Protein AF-A0A949YVP3-F1 (afdb_monomer)

Sequence (105 aa):
MSELRALRRLLVLVILLWAAGCGTYSSEERQFPGLPEVTRPSQEKRLPEWIGKDRKEVVKKLGEPTLAVPMESNGGEELYFSHEGHKYYFETNDKRDVKTAVQLN

Secondary structure (DSSP, 8-state):
--SSSSSSSSSSS-S-----------------BTB------TT-EE-GGGTT-BHHHHHHHH-S-SEEEE-TTTS-EEEEEEETTEEEEEEE-TT-BEEEEEEE-

Radius of gyration: 26.22 Å; Cα contacts (8 Å, |Δi|>4): 136; chains: 1; bounding box: 70×60×28 Å

Mean predicted aligned error: 16.32 Å

Foldseek 3Di:
DDPPPPPPPPPPDPDDDDDDDPPDPPPPPPDDPDDPPPPPPPDWDWDCVQAQPAQVVVCVPQNAFPDWAQDPPFRWIWGWGQ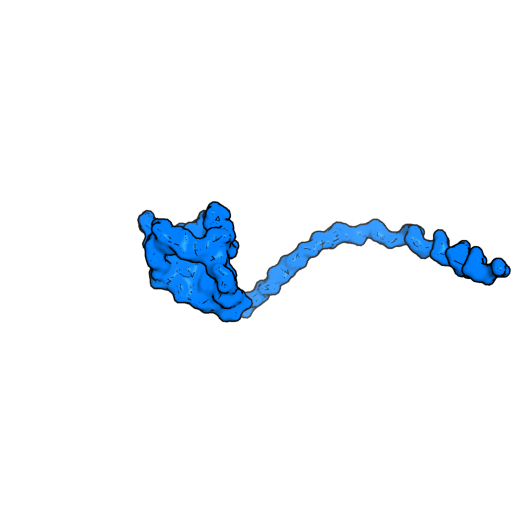HPNWIKIFIAGNRRGTHTITIDD

Nearest PDB structures (foldseek):
  4ygt-assembly1_A  TM=7.381E-01  e=6.376E-02  Bacillus subtilis subsp. subtilis str. 168
  4ipb-assembly2_B  TM=6.221E-01  e=2.227E+00  Bacteroides ovatus ATCC 8483
  4fr9-assembly1_A  TM=5.842E-01  e=2.659E+00  Bacteroides fragilis NCTC 9343
  3u1w-assembly2_C  TM=6.298E-01  e=3.370E+00  Parabacteroides distasonis ATCC 8503
  4hbr-assembly4_D  TM=6.153E-01  e=4.808E+00  Bacteroides eggerthii DSM 20697

Structure (mmCIF, N/CA/C/O backbone):
data_AF-A0A949YVP3-F1
#
_entry.id   AF-A0A949YVP3-F1
#
loop_
_atom_site.group_PDB
_atom_site.id
_atom_site.type_symbol
_atom_site.label_atom_id
_atom_site.label_alt_id
_atom_site.label_comp_id
_atom_site.label_asym_id
_atom_site.label_entity_id
_atom_site.label_seq_id
_atom_site.pdbx_PDB_ins_code
_atom_site.Cartn_x
_atom_site.Cartn_y
_atom_site.Cartn_z
_atom_site.occupancy
_atom_site.B_iso_or_equiv
_atom_site.auth_seq_id
_atom_site.auth_comp_id
_atom_site.auth_asym_id
_atom_site.auth_atom_id
_atom_site.pdbx_PDB_model_num
ATOM 1 N N . MET A 1 1 ? 56.472 40.503 -16.395 1.00 51.41 1 MET A N 1
ATOM 2 C CA . MET A 1 1 ? 55.674 41.508 -15.657 1.00 51.41 1 MET A CA 1
ATOM 3 C C . MET A 1 1 ? 54.818 42.288 -16.644 1.00 51.41 1 MET A C 1
ATOM 5 O O . MET A 1 1 ? 55.374 43.149 -17.310 1.00 51.41 1 MET A O 1
ATOM 9 N N . SER A 1 2 ? 53.522 41.973 -16.770 1.00 49.84 2 SER A N 1
ATOM 10 C CA . SER A 1 2 ? 52.424 42.923 -17.083 1.00 49.84 2 SER A CA 1
ATOM 11 C C . SER A 1 2 ? 51.211 42.221 -17.706 1.00 49.84 2 SER A C 1
ATOM 13 O O . SER A 1 2 ? 50.782 42.563 -18.795 1.00 49.84 2 SER A O 1
ATOM 15 N N . GLU A 1 3 ? 50.607 41.278 -16.983 1.00 48.59 3 GLU A N 1
ATOM 16 C CA . GLU A 1 3 ? 49.246 40.787 -17.288 1.00 48.59 3 GLU A CA 1
ATOM 17 C C . GLU A 1 3 ? 48.289 41.038 -16.110 1.00 48.59 3 GLU A C 1
ATOM 19 O O . GLU A 1 3 ? 47.264 40.396 -15.940 1.00 48.59 3 GLU A O 1
ATOM 24 N N . LEU A 1 4 ? 48.630 42.010 -15.260 1.00 51.06 4 LEU A N 1
ATOM 25 C CA . LEU A 1 4 ? 47.941 42.285 -13.993 1.00 51.06 4 LEU A CA 1
ATOM 26 C C . LEU A 1 4 ? 47.306 43.681 -13.943 1.00 51.06 4 LEU A C 1
ATOM 28 O O . LEU A 1 4 ? 47.106 44.246 -12.871 1.00 51.06 4 LEU A O 1
ATOM 32 N N . ARG A 1 5 ? 46.988 44.271 -15.104 1.00 46.38 5 ARG A N 1
ATOM 33 C CA . ARG A 1 5 ? 46.371 45.612 -15.178 1.00 46.38 5 ARG A CA 1
ATOM 34 C C . ARG A 1 5 ? 45.044 45.698 -15.934 1.00 46.38 5 ARG A C 1
ATOM 36 O O . ARG A 1 5 ? 44.443 46.766 -15.922 1.00 46.38 5 ARG A O 1
ATOM 43 N N . ALA A 1 6 ? 44.540 44.607 -16.513 1.00 46.81 6 ALA A N 1
ATOM 44 C CA . ALA A 1 6 ? 43.258 44.625 -17.230 1.00 46.81 6 ALA A CA 1
ATOM 45 C C . ALA A 1 6 ? 42.037 44.257 -16.359 1.00 46.81 6 ALA A C 1
ATOM 47 O O . ALA A 1 6 ? 40.907 44.540 -16.736 1.00 46.81 6 ALA A O 1
ATOM 48 N N . LEU A 1 7 ? 42.238 43.693 -15.163 1.00 48.62 7 LEU A N 1
ATOM 49 C CA . LEU A 1 7 ? 41.153 43.169 -14.313 1.00 48.62 7 LEU A CA 1
ATOM 50 C C . LEU A 1 7 ? 40.614 44.155 -13.262 1.00 48.62 7 LEU A C 1
ATOM 52 O O . LEU A 1 7 ? 39.843 43.772 -12.389 1.00 48.62 7 LEU A O 1
ATOM 56 N N . ARG A 1 8 ? 41.004 45.436 -13.317 1.00 47.78 8 ARG A N 1
ATOM 57 C CA . ARG A 1 8 ? 40.699 46.418 -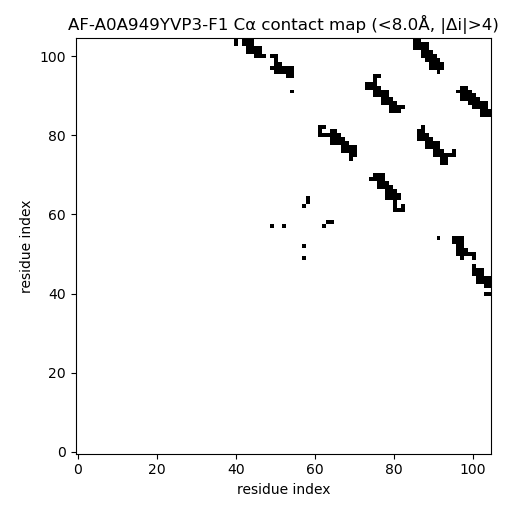12.256 1.00 47.78 8 ARG A CA 1
ATOM 58 C C . ARG A 1 8 ? 39.733 47.542 -12.642 1.00 47.78 8 ARG A C 1
ATOM 60 O O . ARG A 1 8 ? 39.634 48.524 -11.915 1.00 47.78 8 ARG A O 1
ATOM 67 N N . ARG A 1 9 ? 39.013 47.417 -13.761 1.00 48.59 9 ARG A N 1
ATOM 68 C CA . ARG A 1 9 ? 38.013 48.411 -14.213 1.00 48.59 9 ARG A CA 1
ATOM 69 C C . ARG A 1 9 ? 36.635 47.821 -14.526 1.00 48.59 9 ARG A C 1
ATOM 71 O O . ARG A 1 9 ? 35.893 48.389 -15.313 1.00 48.59 9 ARG A O 1
ATOM 78 N N . LEU A 1 10 ? 36.278 46.707 -13.893 1.00 44.28 10 LEU A N 1
ATOM 79 C CA . LEU A 1 10 ? 34.953 46.091 -14.040 1.00 44.28 10 LEU A CA 1
ATOM 80 C C . LEU A 1 10 ? 34.339 45.775 -12.668 1.00 44.28 10 LEU A C 1
ATOM 82 O O . LEU A 1 10 ? 33.779 44.713 -12.443 1.00 44.28 10 LEU A O 1
ATOM 86 N N . LEU A 1 11 ? 34.524 46.695 -11.716 1.00 48.03 11 LEU A N 1
ATOM 87 C CA . LEU A 1 11 ? 34.082 46.555 -10.321 1.00 48.03 11 LEU A CA 1
ATOM 88 C C . LEU A 1 11 ? 33.209 47.729 -9.851 1.00 48.03 11 LEU A C 1
ATOM 90 O O . LEU A 1 11 ? 33.040 47.954 -8.660 1.00 48.03 11 LEU A O 1
ATOM 94 N N . VAL A 1 12 ? 32.649 48.497 -10.783 1.00 50.94 12 VAL A N 1
ATOM 95 C CA . VAL A 1 12 ? 31.773 49.632 -10.477 1.00 50.94 12 VAL A CA 1
ATOM 96 C C . VAL A 1 12 ? 30.679 49.657 -11.536 1.00 50.94 12 VAL A C 1
ATOM 98 O O . VAL A 1 12 ? 30.922 50.256 -12.573 1.00 50.94 12 VAL A O 1
ATOM 101 N N . LEU A 1 13 ? 29.557 48.943 -11.328 1.00 47.03 13 LEU A N 1
ATOM 102 C CA . LEU A 1 13 ? 28.230 49.241 -11.931 1.00 47.03 13 LEU A CA 1
ATOM 103 C C . LEU A 1 13 ? 27.110 48.194 -11.707 1.00 47.03 13 LEU A C 1
ATOM 105 O O . LEU A 1 13 ? 26.145 48.195 -12.461 1.00 47.03 13 LEU A O 1
ATOM 109 N N . VAL A 1 14 ? 27.146 47.321 -10.692 1.00 45.81 14 VAL A N 1
ATOM 110 C CA . VAL A 1 14 ? 25.958 46.484 -10.379 1.00 45.81 14 VAL A CA 1
ATOM 111 C C . VAL A 1 14 ? 25.717 46.393 -8.872 1.00 45.81 14 VAL A C 1
ATOM 113 O O . VAL A 1 14 ? 25.608 45.323 -8.285 1.00 45.81 14 VAL A O 1
ATOM 116 N N . ILE A 1 15 ? 25.672 47.550 -8.217 1.00 52.56 15 ILE A N 1
ATOM 117 C CA . ILE A 1 15 ? 25.014 47.697 -6.919 1.00 52.56 15 ILE A CA 1
ATOM 118 C C . ILE A 1 15 ? 23.911 48.726 -7.143 1.00 52.56 15 ILE A C 1
ATOM 120 O O . ILE A 1 15 ? 24.194 49.808 -7.649 1.00 52.56 15 ILE A O 1
ATOM 124 N N . LEU A 1 16 ? 22.694 48.354 -6.736 1.00 48.97 16 LEU A N 1
ATOM 125 C CA . LEU A 1 16 ? 21.422 49.084 -6.815 1.00 48.97 16 LEU A CA 1
ATOM 126 C C . LEU A 1 16 ? 20.665 48.885 -8.120 1.00 48.97 16 LEU A C 1
ATOM 128 O O . LEU A 1 16 ? 20.855 49.653 -9.055 1.00 48.97 16 LEU A O 1
ATOM 132 N N . LEU A 1 17 ? 19.743 47.913 -8.120 1.00 49.38 17 LEU A N 1
ATOM 133 C CA . LEU A 1 17 ? 18.386 48.092 -8.646 1.00 49.38 17 LEU A CA 1
ATOM 134 C C . LEU A 1 17 ? 17.523 46.837 -8.359 1.00 49.38 17 LEU A C 1
ATOM 136 O O . LEU A 1 17 ? 17.873 45.734 -8.758 1.00 49.38 17 LEU A O 1
ATOM 140 N N . TRP A 1 18 ? 16.384 47.069 -7.691 1.00 42.34 18 TRP A N 1
ATOM 141 C CA . TRP A 1 18 ? 15.226 46.181 -7.460 1.00 42.34 18 TRP A CA 1
ATOM 142 C C . TRP A 1 18 ? 15.219 45.273 -6.222 1.00 42.34 18 TRP A C 1
ATOM 144 O O . TRP A 1 18 ? 15.213 44.048 -6.272 1.00 42.34 18 TRP A O 1
ATOM 154 N N . ALA A 1 19 ? 15.043 45.938 -5.079 1.00 51.88 19 ALA A N 1
ATOM 155 C CA . ALA A 1 19 ? 14.056 45.498 -4.104 1.00 51.88 19 ALA A CA 1
ATOM 156 C C . ALA A 1 19 ? 12.663 45.433 -4.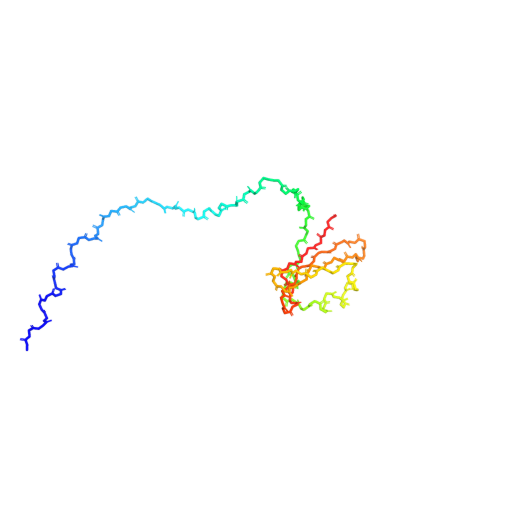765 1.00 51.88 19 ALA A C 1
ATOM 158 O O . ALA A 1 19 ? 12.182 46.457 -5.239 1.00 51.88 19 ALA A O 1
ATOM 159 N N . ALA A 1 20 ? 12.069 44.238 -4.807 1.00 51.88 20 ALA A N 1
ATOM 160 C CA . ALA A 1 20 ? 10.632 43.922 -4.823 1.00 51.88 20 ALA A CA 1
ATOM 161 C C . ALA A 1 20 ? 10.446 42.581 -5.538 1.00 51.88 20 ALA A C 1
ATOM 163 O O . ALA A 1 20 ? 10.554 42.496 -6.758 1.00 51.88 20 ALA A O 1
ATOM 164 N N . GLY A 1 21 ? 10.171 41.525 -4.778 1.00 40.72 21 GLY A N 1
ATOM 165 C CA . GLY A 1 21 ? 9.844 40.240 -5.382 1.00 40.72 21 GLY A CA 1
ATOM 166 C C . GLY A 1 21 ? 9.936 39.065 -4.430 1.00 40.72 21 GLY A C 1
ATOM 167 O O . GLY A 1 21 ? 10.587 38.079 -4.754 1.00 40.72 21 GLY A O 1
ATOM 168 N N . CYS A 1 22 ? 9.256 39.131 -3.281 1.00 50.50 22 CYS A N 1
ATOM 169 C CA . CYS A 1 22 ? 8.691 37.919 -2.689 1.00 50.50 22 CYS A CA 1
ATOM 170 C C . CYS A 1 22 ? 7.664 37.362 -3.688 1.00 50.50 22 CYS A C 1
ATOM 172 O O . CYS A 1 22 ? 6.470 37.607 -3.568 1.00 50.50 22 CYS A O 1
ATOM 174 N N . GLY A 1 23 ? 8.143 36.689 -4.729 1.00 41.31 23 GLY A N 1
ATOM 175 C CA . GLY A 1 23 ? 7.340 35.838 -5.584 1.00 41.31 23 GLY A CA 1
ATOM 176 C C . GLY A 1 23 ? 7.383 34.461 -4.962 1.00 41.31 23 GLY A C 1
ATOM 177 O O . GLY A 1 23 ? 8.297 33.685 -5.225 1.00 41.31 23 GLY A O 1
ATOM 178 N N . THR A 1 24 ? 6.429 34.185 -4.079 1.00 47.94 24 THR A N 1
ATOM 179 C CA . THR A 1 24 ? 6.060 32.816 -3.737 1.00 47.94 24 THR A CA 1
ATOM 180 C C . THR A 1 24 ? 5.930 32.047 -5.044 1.00 47.94 24 THR A C 1
ATOM 182 O O . THR A 1 24 ? 5.137 32.433 -5.903 1.00 47.94 24 THR A O 1
ATOM 185 N N . TYR A 1 25 ? 6.736 31.000 -5.208 1.00 40.31 25 TYR A N 1
ATOM 186 C CA . TYR A 1 25 ? 6.549 30.006 -6.253 1.00 40.31 25 TYR A CA 1
ATOM 187 C C . TYR A 1 25 ? 5.205 29.328 -5.971 1.00 40.31 25 TYR A C 1
ATOM 189 O O . TYR A 1 25 ? 5.111 28.364 -5.215 1.00 40.31 25 TYR A O 1
ATOM 197 N N . SER A 1 26 ? 4.143 29.946 -6.478 1.00 43.09 26 SER A N 1
ATOM 198 C CA . SER A 1 26 ? 2.802 29.402 -6.488 1.00 43.09 26 SER A CA 1
ATOM 199 C C . SER A 1 26 ? 2.849 28.290 -7.521 1.00 43.09 26 SER A C 1
ATOM 201 O O . SER A 1 26 ? 2.894 28.563 -8.719 1.00 43.09 26 SER A O 1
ATOM 203 N N . SER A 1 27 ? 2.945 27.040 -7.062 1.00 40.97 27 SER A N 1
ATOM 204 C CA . SER A 1 27 ? 2.633 25.886 -7.901 1.00 40.97 27 SER A CA 1
ATOM 205 C C . SER A 1 27 ? 1.214 26.090 -8.416 1.00 40.97 27 SER A C 1
ATOM 207 O O . SER A 1 27 ? 0.251 25.852 -7.695 1.00 40.97 27 SER A O 1
ATOM 209 N N . GLU A 1 28 ? 1.087 26.589 -9.641 1.00 39.06 28 GLU A N 1
ATOM 210 C CA . GLU A 1 28 ? -0.144 26.505 -10.410 1.00 39.06 28 GLU A CA 1
ATOM 211 C C . GLU A 1 28 ? -0.470 25.017 -10.570 1.00 39.06 28 GLU A C 1
ATOM 213 O O . GLU A 1 28 ? 0.098 24.311 -11.408 1.00 39.06 28 GLU A O 1
ATOM 218 N N . GLU A 1 29 ? -1.368 24.525 -9.714 1.00 41.94 29 GLU A N 1
ATOM 219 C CA . GLU A 1 29 ? -2.165 23.342 -9.997 1.00 41.94 29 GLU A CA 1
ATOM 220 C C . GLU A 1 29 ? -2.862 23.594 -11.334 1.00 41.94 29 GLU A C 1
ATOM 222 O O . GLU A 1 29 ? -3.822 24.357 -11.435 1.00 41.94 29 GLU A O 1
ATOM 227 N N . ARG A 1 30 ? -2.343 22.976 -12.399 1.00 43.53 30 ARG A N 1
ATOM 228 C CA . ARG A 1 30 ? -3.067 22.858 -13.661 1.00 43.53 30 ARG A CA 1
ATOM 229 C C . ARG A 1 30 ? -4.325 22.043 -13.388 1.00 43.53 30 ARG A C 1
ATOM 231 O O . ARG A 1 30 ? -4.298 20.816 -13.392 1.00 43.53 30 ARG A O 1
ATOM 238 N N . GLN A 1 31 ? -5.418 22.745 -13.135 1.00 41.94 31 GLN A N 1
ATOM 239 C CA . GLN A 1 31 ? -6.747 22.175 -13.040 1.00 41.94 31 GLN A CA 1
ATOM 240 C C . GLN A 1 31 ? -7.171 21.743 -14.449 1.00 41.94 31 GLN A C 1
ATOM 242 O O . GLN A 1 31 ? -7.462 22.572 -15.308 1.00 41.94 31 GLN A O 1
ATOM 247 N N . PHE A 1 32 ? -7.129 20.436 -14.711 1.00 48.00 32 PHE A N 1
ATOM 248 C CA . PHE A 1 32 ? -7.637 19.842 -15.946 1.00 48.00 32 PHE A CA 1
ATOM 249 C C . PHE A 1 32 ? -9.172 19.800 -15.877 1.00 48.00 32 PHE A C 1
ATOM 251 O O . PHE A 1 32 ? -9.714 19.081 -15.035 1.00 48.00 32 PHE A O 1
ATOM 258 N N . PRO A 1 33 ? -9.905 20.538 -16.730 1.00 44.41 33 PRO A N 1
ATOM 259 C CA . PRO A 1 33 ? -11.357 20.468 -16.745 1.00 44.41 33 PRO A CA 1
ATOM 260 C C . PRO A 1 33 ? -11.777 19.180 -17.463 1.00 44.41 33 PRO A C 1
ATOM 262 O O . PRO A 1 33 ? -11.558 19.041 -18.664 1.00 44.41 33 PRO A O 1
ATOM 265 N N . GLY A 1 34 ? -12.373 18.230 -16.736 1.00 48.81 34 GLY A N 1
ATOM 266 C CA . GLY A 1 34 ? -13.068 17.089 -17.349 1.00 48.81 34 GLY A CA 1
ATOM 267 C C . GLY A 1 34 ? -12.679 15.688 -16.874 1.00 48.81 34 GLY A C 1
ATOM 268 O O . GLY A 1 34 ? -13.239 14.723 -17.386 1.00 48.81 34 GLY A O 1
ATOM 269 N N . LEU A 1 35 ? -11.786 15.542 -15.895 1.00 45.25 35 LEU A N 1
ATOM 270 C CA . LEU A 1 35 ? -11.717 14.298 -15.123 1.00 45.25 35 LEU A CA 1
ATOM 271 C C . LEU A 1 35 ? -12.735 14.394 -13.982 1.00 45.25 35 LEU A C 1
ATOM 273 O O . LEU A 1 35 ? -12.831 15.471 -13.385 1.00 45.25 35 LEU A O 1
ATOM 277 N N . PRO A 1 36 ? -13.509 13.331 -13.673 1.00 43.47 36 PRO A N 1
ATOM 278 C CA . PRO A 1 36 ? -14.281 13.325 -12.445 1.00 43.47 36 PRO A CA 1
ATOM 279 C C . PRO A 1 36 ? -13.288 13.623 -11.335 1.00 43.47 36 PRO A C 1
ATOM 281 O O . PRO A 1 36 ? -12.246 12.972 -11.233 1.00 43.47 36 PRO A O 1
ATOM 284 N N . GLU A 1 37 ? -13.579 14.664 -10.570 1.00 49.78 37 GLU A N 1
ATOM 285 C CA . GLU A 1 37 ? -12.931 14.927 -9.305 1.00 49.78 37 GLU A CA 1
ATOM 286 C C . GLU A 1 37 ? -13.176 13.663 -8.487 1.00 49.78 37 GLU A C 1
ATOM 288 O O . GLU A 1 37 ? -14.244 13.495 -7.896 1.00 49.78 37 GLU A O 1
ATOM 293 N N . VAL A 1 38 ? -12.248 12.699 -8.580 1.00 49.47 38 VAL A N 1
ATOM 294 C CA . VAL A 1 38 ? -12.177 11.554 -7.684 1.00 49.47 38 VAL A CA 1
ATOM 295 C C . VAL A 1 38 ? -12.034 12.234 -6.354 1.00 49.47 38 VAL A C 1
ATOM 297 O O . VAL A 1 38 ? -10.977 12.769 -6.020 1.00 49.47 38 VAL A O 1
ATOM 300 N N . THR A 1 39 ? -13.182 12.374 -5.710 1.00 47.72 39 THR A N 1
ATOM 301 C CA . THR A 1 39 ? -13.385 13.159 -4.522 1.00 47.72 39 THR A CA 1
ATOM 302 C C . THR A 1 39 ? -12.489 12.468 -3.524 1.00 47.72 39 THR A C 1
ATOM 304 O O . THR A 1 39 ? -12.853 11.408 -3.026 1.00 47.72 39 THR A O 1
ATOM 307 N N . ARG A 1 40 ? -11.264 12.977 -3.334 1.00 55.28 40 ARG A N 1
ATOM 308 C CA . ARG A 1 40 ? -10.402 12.548 -2.238 1.00 55.28 40 ARG A CA 1
ATOM 309 C C . ARG A 1 40 ? -11.286 12.740 -1.020 1.00 55.28 40 ARG A C 1
ATOM 311 O O . ARG A 1 40 ? -11.658 13.894 -0.771 1.00 55.28 40 ARG A O 1
ATOM 318 N N . PRO A 1 41 ? -11.767 11.670 -0.364 1.00 49.31 41 PRO A N 1
ATOM 319 C CA . PRO A 1 41 ? -12.708 11.848 0.717 1.00 49.31 41 PRO A CA 1
ATOM 320 C C . PRO A 1 41 ? -12.019 12.773 1.711 1.00 49.31 41 PRO A C 1
ATOM 322 O O . PRO A 1 41 ? -10.890 12.532 2.131 1.00 49.31 41 PRO A O 1
ATOM 325 N N . SER A 1 42 ? -12.674 13.879 2.046 1.00 54.53 42 SER A N 1
ATOM 326 C CA . SER A 1 42 ? -12.170 14.953 2.909 1.00 54.53 42 SER A CA 1
ATOM 327 C C . SER A 1 42 ? -11.913 14.502 4.360 1.00 54.53 42 SER A C 1
ATOM 329 O O . SER A 1 42 ? -11.789 15.321 5.267 1.00 54.53 42 SER A O 1
ATOM 331 N N . GLN A 1 43 ? -11.826 13.189 4.582 1.00 59.91 43 GLN A N 1
ATOM 332 C CA . GLN A 1 43 ? -11.593 12.509 5.842 1.00 59.91 43 GLN A CA 1
ATOM 333 C C . GLN A 1 43 ? -10.664 11.289 5.663 1.00 59.91 43 GLN A C 1
ATOM 335 O O . GLN A 1 43 ? -10.900 10.223 6.221 1.00 59.91 43 GLN A O 1
ATOM 340 N N . GLU A 1 44 ? -9.602 11.416 4.867 1.00 80.75 44 GLU A N 1
ATOM 341 C CA . GLU A 1 44 ? -8.505 10.440 4.861 1.00 80.75 44 GLU A CA 1
ATOM 342 C C . GLU A 1 44 ? -7.630 10.622 6.109 1.00 80.75 44 GLU A C 1
ATOM 344 O O . GLU A 1 44 ? -6.986 11.662 6.287 1.00 80.75 44 GLU A O 1
ATOM 349 N N . LYS A 1 45 ? -7.531 9.596 6.962 1.00 90.12 45 LYS A N 1
ATOM 350 C CA . LYS A 1 45 ? -6.526 9.588 8.033 1.00 90.12 45 LYS A CA 1
ATOM 351 C C . LYS A 1 45 ? -5.202 9.086 7.464 1.00 90.12 45 LYS A C 1
ATOM 353 O O . LYS A 1 45 ? -5.070 7.915 7.120 1.00 90.12 45 LYS A O 1
ATOM 358 N N . ARG A 1 46 ? -4.209 9.973 7.382 1.00 92.81 46 ARG A N 1
ATOM 359 C CA . ARG A 1 46 ? -2.836 9.634 6.972 1.00 92.81 46 ARG A CA 1
ATOM 360 C C . ARG A 1 46 ? -2.180 8.734 8.019 1.00 92.81 46 ARG A C 1
ATOM 362 O O . ARG A 1 46 ? -2.321 8.983 9.215 1.00 92.81 46 ARG A O 1
ATOM 369 N N . LEU A 1 47 ? -1.446 7.726 7.555 1.00 94.44 47 LEU A N 1
ATOM 370 C CA . LEU A 1 47 ? -0.757 6.747 8.398 1.00 94.44 47 LEU A CA 1
ATOM 371 C C . LEU A 1 47 ? 0.766 6.801 8.139 1.00 94.44 47 LEU A C 1
ATOM 373 O O . LEU A 1 47 ? 1.313 5.934 7.449 1.00 94.44 47 LEU A O 1
ATOM 377 N N . PRO A 1 48 ? 1.465 7.857 8.607 1.00 94.88 48 PRO A N 1
ATOM 378 C CA . PRO A 1 48 ? 2.876 8.097 8.291 1.00 94.88 48 PRO A CA 1
ATOM 379 C C . PRO A 1 48 ? 3.817 6.969 8.744 1.00 94.88 48 PRO A C 1
ATOM 381 O O . PRO A 1 4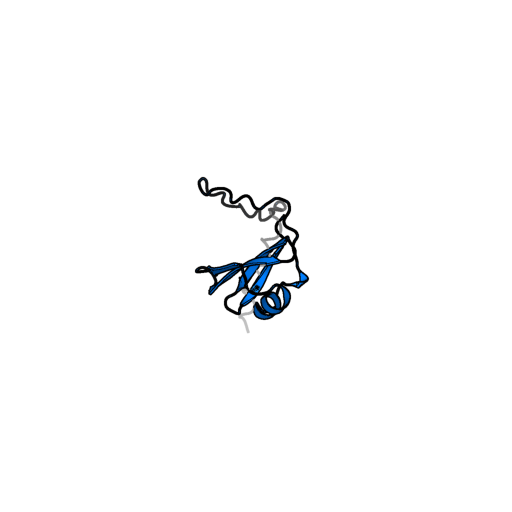8 ? 4.886 6.802 8.166 1.00 94.88 48 PRO A O 1
ATOM 384 N N . GLU A 1 49 ? 3.422 6.170 9.734 1.00 96.19 49 GLU A N 1
ATOM 385 C CA . GLU A 1 49 ? 4.179 5.029 10.256 1.00 96.19 49 GLU A CA 1
ATOM 386 C C . GLU A 1 49 ? 4.410 3.906 9.232 1.00 96.19 49 GLU A C 1
ATOM 388 O O . GLU A 1 49 ? 5.281 3.054 9.434 1.00 96.19 49 GLU A O 1
ATOM 393 N N . TRP A 1 50 ? 3.645 3.899 8.138 1.00 96.88 50 TRP A N 1
ATOM 394 C CA . TRP A 1 50 ? 3.807 2.931 7.057 1.00 96.88 50 TRP A CA 1
ATOM 395 C C . TRP A 1 50 ? 4.744 3.390 5.954 1.00 96.88 50 TRP A C 1
ATOM 397 O O . TRP A 1 50 ? 5.215 2.554 5.191 1.00 96.88 50 TRP A O 1
ATOM 407 N N . ILE A 1 51 ? 5.025 4.689 5.856 1.00 97.19 51 ILE A N 1
ATOM 408 C CA . ILE A 1 51 ? 5.827 5.229 4.759 1.00 97.19 51 ILE A CA 1
ATOM 409 C C . ILE A 1 51 ? 7.249 4.663 4.823 1.00 97.19 51 ILE A C 1
ATOM 411 O O . ILE A 1 51 ? 7.892 4.664 5.871 1.00 97.19 51 ILE A O 1
ATOM 415 N N . GLY A 1 52 ? 7.733 4.165 3.686 1.00 96.94 52 GLY A N 1
ATOM 416 C CA . GLY A 1 52 ? 9.033 3.514 3.547 1.00 96.94 52 GLY A CA 1
ATOM 417 C C . GLY A 1 52 ? 9.075 2.051 3.996 1.00 96.94 52 GLY A C 1
ATOM 418 O O . GLY A 1 52 ? 10.116 1.419 3.844 1.00 96.94 52 GLY A O 1
ATOM 419 N N . LYS A 1 53 ? 7.981 1.490 4.533 1.00 97.81 53 LYS A N 1
ATOM 420 C CA . LYS A 1 53 ? 7.898 0.046 4.796 1.00 97.81 53 LYS A CA 1
ATOM 421 C C . LYS A 1 53 ? 7.720 -0.729 3.497 1.00 97.81 53 LYS A C 1
ATOM 423 O O . LYS A 1 53 ? 7.071 -0.248 2.573 1.00 97.81 53 LYS A O 1
ATOM 428 N N . ASP A 1 54 ? 8.224 -1.958 3.468 1.00 97.75 54 ASP A N 1
ATOM 429 C CA . ASP A 1 54 ? 7.981 -2.884 2.361 1.00 97.75 54 ASP A CA 1
ATOM 430 C C . ASP A 1 54 ? 6.509 -3.332 2.355 1.00 97.75 54 ASP A C 1
ATOM 432 O O . ASP A 1 54 ? 5.923 -3.630 3.404 1.00 97.75 54 ASP A O 1
ATOM 436 N N . ARG A 1 55 ? 5.913 -3.442 1.164 1.00 95.38 55 ARG A N 1
ATOM 437 C CA . ARG A 1 55 ? 4.557 -3.968 0.939 1.00 95.38 55 ARG A CA 1
ATOM 438 C C . ARG A 1 55 ? 4.258 -5.245 1.734 1.00 95.38 55 ARG A C 1
ATOM 440 O O . ARG A 1 55 ? 3.143 -5.417 2.225 1.00 95.38 55 ARG A O 1
ATOM 447 N N . LYS A 1 56 ? 5.215 -6.163 1.871 1.00 97.12 56 LYS A N 1
ATOM 448 C CA . LYS A 1 56 ? 5.035 -7.429 2.599 1.00 97.12 56 LYS A CA 1
ATOM 449 C C . LYS A 1 56 ? 4.749 -7.210 4.079 1.00 97.12 56 LYS A C 1
ATOM 451 O O . LYS A 1 56 ? 4.047 -8.023 4.675 1.00 97.12 56 LYS A O 1
ATOM 456 N N . GLU A 1 57 ? 5.263 -6.140 4.687 1.00 97.88 57 GLU A N 1
ATOM 457 C CA . GLU A 1 57 ? 4.926 -5.800 6.073 1.00 97.88 57 GLU A CA 1
ATOM 458 C C . GLU A 1 57 ? 3.459 -5.395 6.205 1.00 97.88 57 GLU A C 1
ATOM 460 O O . GLU A 1 57 ? 2.798 -5.819 7.154 1.00 97.88 57 GLU A O 1
ATOM 465 N N . VAL A 1 58 ? 2.946 -4.628 5.238 1.00 96.50 58 VAL A N 1
ATOM 466 C 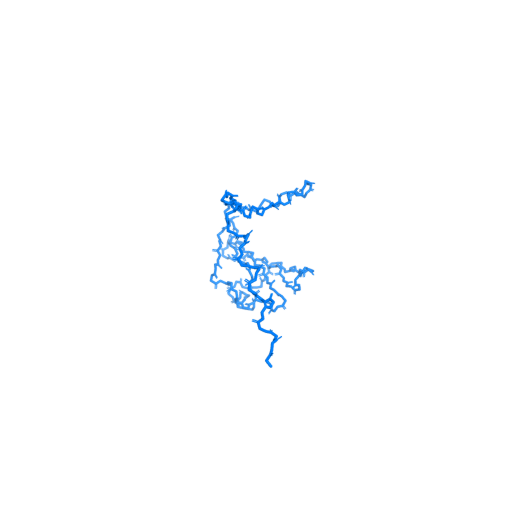CA . VAL A 1 58 ? 1.530 -4.242 5.174 1.00 96.50 58 VAL A CA 1
ATOM 467 C C . VAL A 1 58 ? 0.664 -5.492 5.051 1.00 96.50 58 VAL A C 1
ATOM 469 O O . VAL A 1 58 ? -0.226 -5.705 5.872 1.00 96.50 58 VAL A O 1
ATOM 472 N N . VAL A 1 59 ? 0.993 -6.376 4.104 1.00 96.94 59 VAL A N 1
ATOM 473 C CA . VAL A 1 59 ? 0.261 -7.633 3.877 1.00 96.94 59 VAL A CA 1
ATOM 474 C C . VAL A 1 59 ? 0.298 -8.541 5.108 1.00 96.94 59 VAL A C 1
ATOM 476 O O . VAL A 1 59 ? -0.712 -9.109 5.509 1.00 96.94 59 VAL A O 1
ATOM 479 N N . LYS A 1 60 ? 1.443 -8.630 5.791 1.00 97.56 60 LYS A N 1
ATOM 480 C CA . LYS A 1 60 ? 1.569 -9.413 7.029 1.00 97.56 60 LYS A CA 1
ATOM 481 C C . LYS A 1 60 ? 0.649 -8.911 8.146 1.00 97.56 60 LYS A C 1
ATOM 483 O O . LYS A 1 60 ? 0.297 -9.690 9.030 1.00 97.56 60 LYS A O 1
ATOM 488 N N . LYS A 1 61 ? 0.319 -7.618 8.162 1.00 96.50 61 LYS A N 1
ATOM 489 C CA . LYS A 1 61 ? -0.510 -7.006 9.207 1.00 96.50 61 LYS A CA 1
ATOM 490 C C . LYS A 1 61 ? -1.985 -6.942 8.847 1.00 96.50 61 LYS A C 1
ATOM 492 O O . LYS A 1 61 ? -2.801 -7.247 9.706 1.00 96.50 61 LYS A O 1
ATOM 497 N N . LEU A 1 62 ? -2.310 -6.581 7.611 1.00 96.44 62 LEU A N 1
ATOM 498 C CA . LEU A 1 62 ? -3.690 -6.369 7.175 1.00 96.44 62 LEU A CA 1
ATOM 499 C C . LEU A 1 62 ? -4.290 -7.582 6.449 1.00 96.44 62 LEU A C 1
ATOM 501 O O . LEU A 1 62 ? -5.509 -7.651 6.297 1.00 96.44 62 LEU A O 1
ATOM 505 N N . GLY A 1 63 ? -3.461 -8.549 6.051 1.00 95.75 63 GLY A N 1
ATOM 506 C CA . GLY A 1 63 ? -3.833 -9.647 5.161 1.00 95.75 63 GLY A CA 1
ATOM 507 C C . GLY A 1 63 ? -3.567 -9.306 3.695 1.00 95.75 63 GLY A C 1
ATOM 508 O O . GLY A 1 63 ? -2.921 -8.309 3.380 1.00 95.75 63 GLY A O 1
ATOM 509 N N . GLU A 1 64 ? -4.055 -10.144 2.784 1.00 96.44 64 GLU A N 1
ATOM 510 C CA . GLU A 1 64 ? -3.960 -9.865 1.349 1.00 96.44 64 GLU A CA 1
ATOM 511 C C . GLU A 1 64 ? -4.839 -8.663 0.961 1.00 96.44 64 GLU A C 1
ATOM 513 O O . GLU A 1 64 ? -5.927 -8.487 1.523 1.00 96.44 64 GLU A O 1
ATOM 518 N N . PRO A 1 65 ? -4.397 -7.823 0.009 1.00 96.25 65 PRO A N 1
ATOM 519 C CA . PRO A 1 65 ? -5.215 -6.726 -0.479 1.00 96.25 65 PRO A CA 1
ATOM 520 C C . PRO A 1 65 ? -6.442 -7.266 -1.215 1.00 96.25 65 PRO A C 1
ATOM 522 O O . PRO A 1 65 ? -6.369 -8.241 -1.962 1.00 96.25 65 PRO A O 1
ATOM 525 N N . THR A 1 66 ? -7.568 -6.576 -1.059 1.00 96.12 66 THR A N 1
ATOM 526 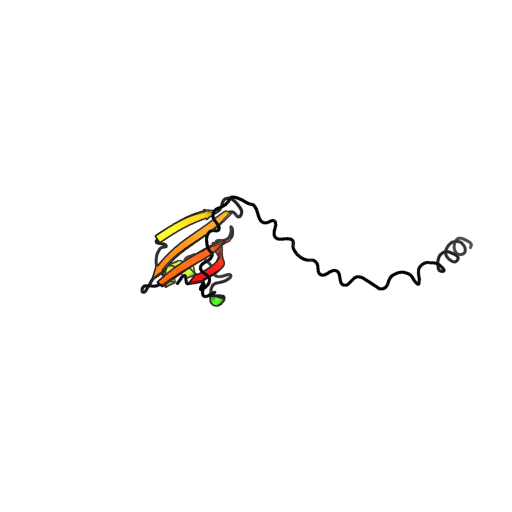C CA . 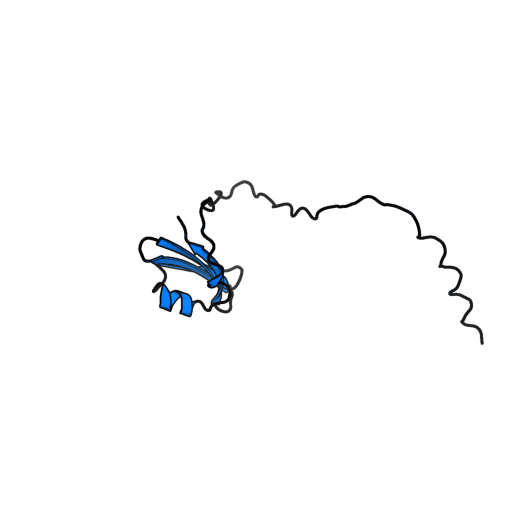THR A 1 66 ? -8.781 -6.827 -1.844 1.00 96.12 66 THR A CA 1
ATOM 527 C C . THR A 1 66 ? -8.537 -6.535 -3.324 1.00 96.12 66 THR A C 1
ATOM 529 O O . THR A 1 66 ? -9.082 -7.210 -4.194 1.00 96.12 66 THR A O 1
ATOM 532 N N . LEU A 1 67 ? -7.721 -5.516 -3.606 1.00 95.88 67 LEU A N 1
ATOM 533 C CA . LEU A 1 67 ? -7.323 -5.133 -4.952 1.00 95.88 67 LEU A CA 1
ATOM 534 C C . LEU A 1 67 ? -5.881 -4.620 -4.941 1.00 95.88 67 LEU A C 1
ATOM 536 O O . LEU A 1 67 ? -5.514 -3.817 -4.084 1.00 95.88 67 LEU A O 1
ATOM 540 N N . ALA A 1 68 ? -5.091 -5.070 -5.911 1.00 96.06 68 ALA A N 1
ATOM 541 C CA . ALA A 1 68 ? -3.756 -4.563 -6.189 1.00 96.06 68 ALA A CA 1
ATOM 542 C C . ALA A 1 68 ? -3.681 -4.176 -7.670 1.00 96.06 68 ALA A C 1
ATOM 544 O O . ALA A 1 68 ? -3.886 -5.029 -8.536 1.00 96.06 68 ALA A O 1
ATOM 545 N N . VAL A 1 69 ? -3.424 -2.900 -7.955 1.00 97.12 69 VAL A N 1
ATOM 546 C CA . VAL A 1 69 ? -3.348 -2.362 -9.318 1.00 97.12 69 VAL A CA 1
ATOM 547 C C . VAL A 1 69 ? -1.913 -1.912 -9.588 1.00 97.12 69 VAL A C 1
ATOM 549 O O . VAL A 1 69 ? -1.413 -1.048 -8.870 1.00 97.12 69 VAL A O 1
ATOM 552 N N . PRO A 1 70 ? -1.219 -2.475 -10.590 1.00 96.31 70 PRO A N 1
ATOM 553 C CA . PRO A 1 70 ? 0.106 -1.999 -10.963 1.00 96.31 70 PRO A CA 1
ATOM 554 C C . PRO A 1 70 ? 0.023 -0.595 -11.574 1.00 96.31 70 PRO A C 1
ATOM 556 O O . PRO A 1 70 ? -0.840 -0.313 -12.404 1.00 96.31 70 PRO A O 1
ATOM 559 N N . MET A 1 71 ? 0.949 0.277 -11.185 1.00 93.38 71 MET A N 1
ATOM 560 C CA . MET A 1 71 ? 1.043 1.650 -11.668 1.00 93.38 71 MET A CA 1
ATOM 561 C C . MET A 1 71 ? 2.024 1.737 -12.840 1.00 93.38 71 MET A C 1
ATOM 563 O O . MET A 1 71 ? 3.222 1.491 -12.688 1.00 93.38 71 MET A O 1
ATOM 567 N N . GLU A 1 72 ? 1.548 2.177 -14.004 1.00 92.50 72 GLU A N 1
ATOM 568 C CA . GLU A 1 72 ? 2.408 2.386 -15.181 1.00 92.50 72 GLU A CA 1
ATOM 569 C C . GLU A 1 72 ? 3.415 3.533 -14.986 1.00 92.50 72 GLU A C 1
ATOM 571 O O . GLU A 1 72 ? 4.487 3.539 -15.585 1.00 92.50 72 GLU A O 1
ATOM 576 N N . SER A 1 73 ? 3.086 4.509 -14.136 1.00 88.81 73 SER A N 1
ATOM 577 C CA . SER A 1 73 ? 3.853 5.750 -13.982 1.00 88.81 73 SER A CA 1
ATOM 578 C C . SER A 1 73 ? 5.162 5.590 -13.208 1.00 88.81 73 SER A C 1
ATOM 580 O O . SER A 1 73 ? 6.112 6.333 -13.455 1.00 88.81 73 SER A O 1
ATOM 582 N N . ASN A 1 74 ? 5.219 4.663 -12.249 1.00 88.25 74 ASN A N 1
ATOM 583 C CA . ASN A 1 74 ? 6.349 4.522 -11.330 1.00 88.25 74 ASN A CA 1
ATOM 584 C C . ASN A 1 74 ? 6.771 3.064 -11.077 1.00 88.25 74 ASN A C 1
ATOM 586 O O . ASN A 1 74 ? 7.656 2.848 -10.255 1.00 88.25 74 ASN A O 1
ATOM 590 N N . GLY A 1 75 ? 6.142 2.083 -11.737 1.00 90.94 75 GLY A N 1
ATOM 591 C CA . GLY A 1 75 ? 6.427 0.655 -11.558 1.00 90.94 75 GLY A CA 1
ATOM 592 C C . GLY A 1 75 ? 5.998 0.071 -10.207 1.00 90.94 75 GLY A C 1
ATOM 593 O O . GLY A 1 75 ? 6.319 -1.081 -9.921 1.00 90.94 75 GLY A O 1
ATOM 594 N N . GLY A 1 76 ? 5.314 0.856 -9.375 1.00 95.62 76 GLY A N 1
ATOM 595 C CA . GLY A 1 76 ? 4.752 0.433 -8.102 1.00 95.62 76 GLY A CA 1
ATOM 596 C C . GLY A 1 76 ? 3.330 -0.097 -8.231 1.00 95.62 76 GLY A C 1
ATOM 597 O O . GLY A 1 76 ? 2.881 -0.499 -9.304 1.00 95.62 76 GLY A O 1
ATOM 598 N N . GLU A 1 77 ? 2.616 -0.116 -7.113 1.00 96.62 77 GLU A N 1
ATOM 599 C CA . GLU A 1 77 ? 1.263 -0.662 -7.003 1.00 96.62 77 GLU A CA 1
ATOM 600 C C . GLU A 1 77 ? 0.391 0.211 -6.098 1.00 96.62 77 GLU A C 1
ATOM 602 O O . GLU A 1 77 ? 0.845 0.673 -5.046 1.00 96.62 77 GLU A O 1
ATOM 607 N N . GLU A 1 78 ? -0.876 0.347 -6.472 1.00 96.81 78 GLU A N 1
ATOM 608 C CA . GLU A 1 78 ? -1.970 0.798 -5.616 1.00 96.81 78 GLU A CA 1
ATOM 609 C C . GLU A 1 78 ? -2.591 -0.423 -4.932 1.00 96.81 78 GLU A C 1
ATOM 611 O O . GLU A 1 78 ? -2.986 -1.388 -5.588 1.00 96.81 78 GLU A O 1
ATOM 616 N N . LEU A 1 79 ? -2.671 -0.403 -3.606 1.00 96.81 79 LEU A N 1
ATOM 617 C CA . LEU A 1 79 ? -3.151 -1.511 -2.790 1.00 96.81 79 LEU A CA 1
ATOM 618 C C . LEU A 1 79 ? -4.347 -1.057 -1.960 1.00 96.81 79 LEU A C 1
ATOM 620 O O . LEU A 1 79 ? -4.256 -0.105 -1.184 1.00 96.81 79 LEU A O 1
ATOM 624 N N . TYR A 1 80 ? -5.447 -1.791 -2.074 1.00 96.56 80 TYR A N 1
ATOM 625 C CA . TYR A 1 80 ? -6.682 -1.538 -1.345 1.00 96.56 80 TYR A CA 1
ATOM 626 C C . TYR A 1 80 ? -6.956 -2.684 -0.379 1.00 96.56 80 TYR A C 1
ATOM 628 O O . TYR A 1 80 ? -7.031 -3.843 -0.789 1.00 96.56 80 TYR A O 1
ATOM 636 N N . PHE A 1 81 ? -7.154 -2.364 0.897 1.00 96.56 81 PHE A N 1
ATOM 637 C CA . PHE A 1 81 ? -7.444 -3.346 1.943 1.00 96.56 81 PHE A CA 1
ATOM 638 C C . PHE A 1 81 ? -8.793 -3.072 2.596 1.00 96.56 81 PHE A C 1
ATOM 640 O O . PHE A 1 81 ? -9.243 -1.928 2.690 1.00 96.56 81 PHE A O 1
ATOM 647 N N . SER A 1 82 ? -9.420 -4.134 3.094 1.00 95.00 82 SER A N 1
ATOM 648 C CA . SER A 1 82 ? -10.535 -4.070 4.039 1.00 95.00 82 SER A CA 1
ATOM 649 C C . SER A 1 82 ? -10.166 -4.895 5.267 1.00 95.00 82 SER A C 1
ATOM 651 O O . SER A 1 82 ? -10.056 -6.114 5.177 1.00 95.00 82 SER A O 1
ATOM 653 N N . HIS A 1 83 ? -9.935 -4.232 6.397 1.00 94.38 83 HIS A N 1
ATOM 654 C CA . HIS A 1 83 ? -9.455 -4.858 7.626 1.00 94.38 83 HIS A CA 1
ATOM 655 C C . HIS A 1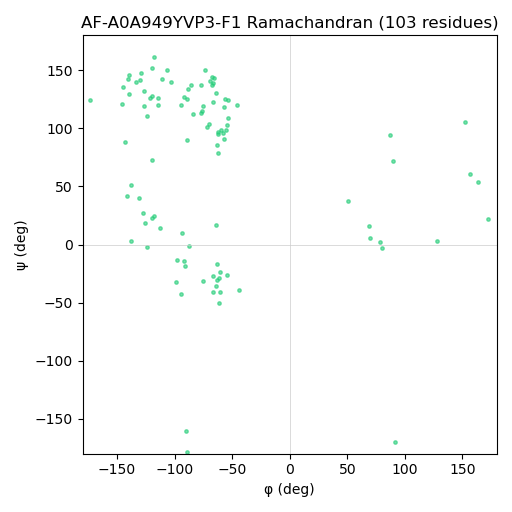 83 ? -10.182 -4.256 8.829 1.00 94.38 83 HIS A C 1
ATOM 657 O O . HIS A 1 83 ? -10.287 -3.038 8.931 1.00 94.38 83 HIS A O 1
ATOM 663 N N . GLU A 1 84 ? -10.727 -5.105 9.705 1.00 93.00 84 GLU A N 1
ATOM 664 C CA . GLU A 1 84 ? -11.454 -4.690 10.922 1.00 93.00 84 GLU A CA 1
ATOM 665 C C . GLU A 1 84 ? -12.555 -3.633 10.683 1.00 93.00 84 GLU A C 1
ATOM 667 O O . GLU A 1 84 ? -12.775 -2.732 11.484 1.00 93.00 84 GLU A O 1
ATOM 672 N N . GLY A 1 85 ? -13.271 -3.732 9.557 1.00 90.19 85 GLY A N 1
ATOM 673 C CA . GLY A 1 85 ? -14.339 -2.785 9.204 1.00 90.19 85 GLY A CA 1
ATOM 674 C C . GLY A 1 85 ? -13.845 -1.444 8.649 1.00 90.19 85 GLY A C 1
ATOM 675 O O . GLY A 1 85 ? -14.660 -0.588 8.312 1.00 90.19 85 GLY A O 1
ATOM 676 N N . HIS A 1 86 ? -12.534 -1.276 8.490 1.00 93.31 86 HIS A N 1
ATOM 677 C CA . HIS A 1 86 ? -11.916 -0.105 7.888 1.00 93.31 86 HIS A CA 1
ATOM 678 C C . HIS A 1 86 ? -11.376 -0.410 6.496 1.00 93.31 86 HIS A C 1
ATOM 680 O O . HIS A 1 86 ? -10.959 -1.531 6.191 1.00 93.31 86 HIS A O 1
ATOM 686 N N . LYS A 1 87 ? -11.365 0.616 5.646 1.00 94.62 87 LYS A N 1
ATOM 687 C CA . LYS A 1 87 ? -10.755 0.556 4.322 1.00 94.62 87 LYS A CA 1
ATOM 688 C C . LYS A 1 87 ? -9.420 1.279 4.353 1.00 94.62 87 LYS A C 1
ATOM 690 O O . LYS A 1 87 ? -9.301 2.335 4.968 1.00 94.62 87 LYS A O 1
ATOM 695 N N . TYR A 1 88 ? -8.428 0.724 3.674 1.00 95.75 88 TYR A N 1
ATOM 696 C CA . TYR A 1 88 ? -7.103 1.326 3.581 1.00 95.75 88 TYR A CA 1
ATOM 697 C C . TYR A 1 88 ? -6.653 1.400 2.135 1.00 95.75 88 TYR A C 1
ATOM 699 O O . TYR A 1 88 ? -6.970 0.519 1.335 1.00 95.75 88 TYR A O 1
ATOM 707 N N . TYR A 1 89 ? -5.883 2.437 1.841 1.00 96.31 89 TYR A N 1
ATOM 708 C CA . TYR A 1 89 ? -5.228 2.641 0.565 1.00 96.31 89 TYR A CA 1
ATOM 709 C C . TYR A 1 89 ? -3.738 2.877 0.782 1.00 96.31 89 TYR A C 1
ATOM 711 O O . TYR A 1 89 ? -3.339 3.691 1.623 1.00 96.31 89 TYR A O 1
ATOM 719 N N . PHE A 1 90 ? -2.928 2.167 0.005 1.00 97.19 90 PHE A N 1
ATOM 720 C CA . PHE A 1 90 ? -1.486 2.331 -0.029 1.00 97.19 90 PHE A CA 1
ATOM 721 C C . PHE A 1 90 ? -1.010 2.471 -1.468 1.00 97.19 90 PHE A C 1
ATOM 723 O O . PHE A 1 90 ? -1.467 1.747 -2.344 1.00 97.19 90 PHE A O 1
ATOM 730 N N . GLU A 1 91 ? -0.033 3.338 -1.688 1.00 97.38 91 GLU A N 1
ATOM 731 C CA . GLU A 1 91 ? 0.745 3.365 -2.929 1.00 97.38 91 GLU A CA 1
ATOM 732 C C . GLU A 1 91 ? 2.152 2.905 -2.621 1.00 97.38 91 GLU A C 1
ATOM 734 O O . GLU A 1 91 ? 2.717 3.283 -1.591 1.00 97.38 91 GLU A O 1
ATOM 739 N N . THR A 1 92 ? 2.745 2.157 -3.536 1.00 97.75 92 THR A N 1
ATOM 740 C CA . THR A 1 92 ? 4.135 1.721 -3.445 1.00 97.75 92 THR A CA 1
ATOM 741 C C . THR A 1 92 ? 4.968 2.273 -4.599 1.00 97.75 92 THR A C 1
ATOM 743 O O . THR A 1 92 ? 4.432 2.747 -5.599 1.00 97.75 92 THR A O 1
ATOM 746 N N . ASN A 1 93 ? 6.290 2.281 -4.445 1.00 97.38 93 ASN A N 1
ATOM 747 C CA . ASN A 1 93 ? 7.235 2.557 -5.531 1.00 97.38 93 ASN A CA 1
ATOM 748 C C . ASN A 1 93 ? 7.629 1.260 -6.274 1.00 97.38 93 ASN A C 1
ATOM 750 O O . ASN A 1 93 ? 7.198 0.165 -5.916 1.00 97.38 93 ASN A O 1
ATOM 754 N N . ASP A 1 94 ? 8.509 1.380 -7.266 1.00 96.38 94 ASP A N 1
ATOM 755 C CA . ASP A 1 94 ? 9.146 0.275 -8.002 1.00 96.38 94 ASP A CA 1
ATOM 756 C C . ASP A 1 94 ? 9.872 -0.748 -7.110 1.00 96.38 94 ASP A C 1
ATOM 758 O O . ASP A 1 94 ? 10.002 -1.922 -7.461 1.00 96.38 94 ASP A O 1
ATOM 762 N N . LYS A 1 95 ? 10.330 -0.321 -5.931 1.00 97.38 95 LYS A N 1
ATOM 763 C CA . LYS A 1 95 ? 10.962 -1.177 -4.916 1.00 97.38 95 LYS A CA 1
ATOM 764 C C . LYS A 1 95 ? 9.968 -1.821 -3.955 1.00 97.38 95 LYS A C 1
ATOM 766 O O . LYS A 1 95 ? 10.383 -2.620 -3.123 1.00 97.38 95 LYS A O 1
ATOM 771 N N . ARG A 1 96 ? 8.671 -1.536 -4.112 1.00 96.12 96 ARG A N 1
ATOM 772 C CA . ARG A 1 96 ? 7.564 -1.951 -3.237 1.00 96.12 96 ARG A CA 1
ATOM 773 C C . ARG A 1 96 ? 7.562 -1.291 -1.856 1.00 96.1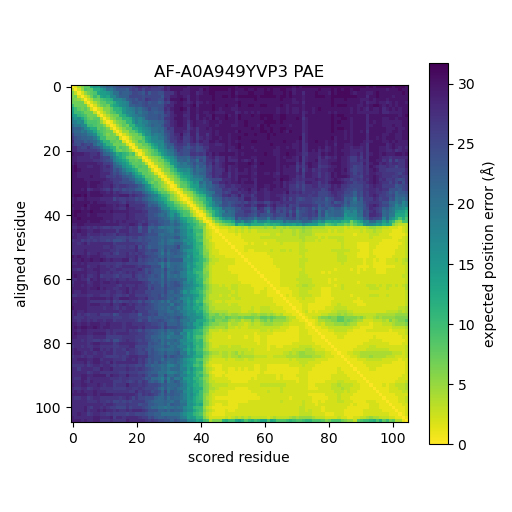2 96 ARG A C 1
ATOM 775 O O . ARG A 1 96 ? 6.840 -1.752 -0.971 1.00 96.12 96 ARG A O 1
ATOM 782 N N . ASP A 1 97 ? 8.308 -0.205 -1.678 1.00 97.88 97 ASP A N 1
ATOM 783 C CA . ASP A 1 97 ? 8.228 0.627 -0.481 1.00 97.88 97 ASP A CA 1
ATOM 784 C C . ASP A 1 97 ? 6.977 1.501 -0.549 1.00 97.88 97 ASP A C 1
ATOM 786 O O . ASP A 1 97 ? 6.677 2.109 -1.580 1.00 97.88 97 ASP A O 1
ATOM 790 N N . VAL A 1 98 ? 6.269 1.616 0.566 1.00 97.56 98 VAL A N 1
ATOM 791 C CA . VAL A 1 98 ? 5.070 2.446 0.688 1.00 97.56 98 VAL A CA 1
ATOM 792 C C . VAL A 1 98 ? 5.425 3.934 0.551 1.00 97.56 98 VAL A C 1
ATOM 794 O O . VAL A 1 98 ? 6.213 4.472 1.328 1.00 97.56 98 VAL A O 1
ATOM 797 N N . LYS A 1 99 ? 4.802 4.624 -0.410 1.00 96.94 99 LYS A N 1
ATOM 798 C CA . LYS A 1 99 ? 4.883 6.085 -0.602 1.00 96.94 99 LYS A CA 1
ATOM 799 C C . LYS A 1 99 ? 3.694 6.834 -0.012 1.00 96.94 99 LYS A C 1
ATOM 801 O O . LYS A 1 99 ? 3.861 7.955 0.462 1.00 96.94 99 LYS A O 1
ATOM 806 N N . THR A 1 100 ? 2.524 6.205 -0.023 1.00 95.38 100 THR A N 1
ATOM 807 C CA . THR A 1 100 ? 1.279 6.765 0.506 1.00 95.38 100 THR A CA 1
ATOM 808 C C . THR A 1 100 ? 0.599 5.712 1.363 1.00 95.38 100 THR A C 1
ATOM 810 O O . THR A 1 100 ? 0.581 4.545 0.992 1.00 95.38 100 THR A O 1
ATOM 813 N N . ALA A 1 101 ? 0.033 6.122 2.495 1.00 96.50 101 ALA A N 1
ATOM 814 C CA . ALA A 1 101 ? -0.757 5.261 3.363 1.00 96.50 101 ALA A CA 1
ATOM 815 C C . ALA A 1 101 ? -1.883 6.074 3.999 1.00 96.50 101 ALA A C 1
ATOM 817 O O . ALA A 1 101 ? -1.631 7.070 4.691 1.00 96.50 101 ALA A O 1
ATOM 818 N N . VAL A 1 102 ? -3.122 5.662 3.750 1.00 95.50 102 VAL A N 1
ATOM 819 C CA . VAL A 1 102 ? -4.315 6.297 4.311 1.00 95.50 102 VAL A CA 1
ATOM 820 C C . VAL A 1 102 ? -5.341 5.256 4.731 1.00 95.50 102 VAL A C 1
ATOM 822 O O . VAL A 1 102 ? -5.514 4.221 4.088 1.00 95.50 102 VAL A O 1
ATOM 825 N N . GLN A 1 103 ? -6.051 5.564 5.806 1.00 94.38 103 GLN A N 1
ATOM 826 C CA . GLN A 1 103 ? -7.317 4.937 6.146 1.00 94.38 103 GLN A CA 1
ATOM 827 C C . GLN A 1 103 ? -8.443 5.783 5.542 1.00 94.38 103 GLN A C 1
ATOM 829 O O . GLN A 1 103 ? -8.489 6.999 5.744 1.00 94.38 103 GLN A O 1
ATOM 834 N N . LEU A 1 104 ? -9.312 5.130 4.776 1.00 89.50 104 LEU A N 1
ATOM 835 C CA . LEU A 1 104 ? -10.479 5.718 4.132 1.00 89.50 104 LEU A CA 1
ATOM 836 C C . LEU A 1 104 ? -11.666 5.637 5.103 1.00 89.50 104 LEU A C 1
ATOM 838 O O . LEU A 1 104 ? -11.882 4.583 5.712 1.00 89.50 104 LEU A O 1
ATOM 842 N N . ASN A 1 105 ? -12.409 6.737 5.239 1.00 75.38 105 ASN A N 1
ATOM 843 C CA . ASN A 1 105 ? -13.661 6.784 6.000 1.00 75.38 105 ASN A CA 1
ATOM 844 C C . ASN A 1 105 ? -14.828 6.130 5.253 1.00 75.38 105 ASN A C 1
ATOM 846 O O . ASN A 1 105 ? -14.880 6.238 4.005 1.00 75.38 105 ASN A O 1
#

Solvent-accessible surface area (backbone atoms only — not comparable to full-atom values): 6838 Å² total; per-residue (Å²): 143,87,87,83,76,81,84,80,81,84,85,82,86,89,79,89,87,79,95,81,76,92,68,74,84,71,80,77,75,82,78,71,90,81,64,81,76,75,70,72,63,97,56,58,46,74,40,74,91,47,50,68,38,49,52,66,59,53,34,73,72,61,40,79,57,79,42,76,45,78,35,89,89,58,61,15,34,42,37,33,36,72,46,97,93,38,38,36,43,35,32,30,35,62,85,34,29,23,73,42,40,32,38,49,117

pLDDT: mean 75.46, std 23.7, range [39.06, 97.88]